Protein AF-A0A838QIJ1-F1 (afdb_monomer_lite)

Structure (mmCIF, N/CA/C/O backbone):
data_AF-A0A838QIJ1-F1
#
_entry.id   AF-A0A838QIJ1-F1
#
loop_
_atom_site.group_PDB
_atom_site.id
_atom_site.type_symbol
_atom_site.label_atom_id
_atom_site.label_alt_id
_atom_site.label_comp_id
_atom_site.label_asym_id
_atom_site.label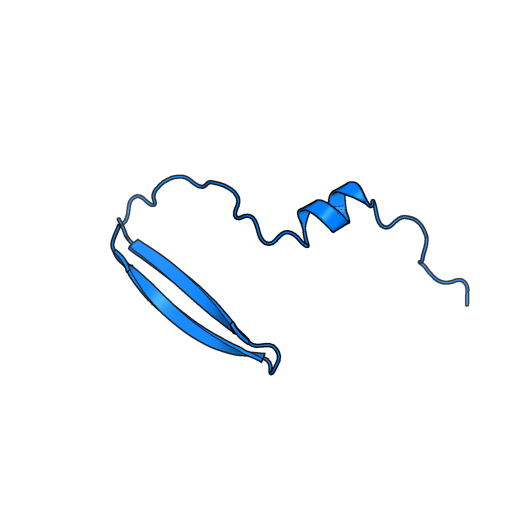_entity_id
_atom_site.label_seq_id
_atom_site.pdbx_PDB_ins_code
_atom_site.Cartn_x
_atom_site.Cartn_y
_atom_site.Cartn_z
_atom_site.occupancy
_atom_site.B_iso_or_equiv
_atom_site.auth_seq_id
_atom_site.auth_comp_id
_atom_site.auth_asym_id
_atom_site.auth_atom_id
_atom_site.pdbx_PDB_model_num
ATOM 1 N N . LYS A 1 1 ? 12.156 -4.390 -37.957 1.00 46.09 1 LYS A N 1
ATOM 2 C CA . LYS A 1 1 ? 11.774 -4.827 -36.590 1.00 46.09 1 LYS A CA 1
ATOM 3 C C . LYS A 1 1 ? 12.832 -4.322 -35.613 1.00 46.09 1 LYS A C 1
ATOM 5 O O . LYS A 1 1 ? 13.663 -5.086 -35.148 1.00 46.09 1 LYS A O 1
ATOM 10 N N . THR A 1 2 ? 12.853 -3.016 -35.386 1.00 45.88 2 THR A N 1
ATOM 11 C CA . THR A 1 2 ? 13.752 -2.339 -34.449 1.00 45.88 2 THR A CA 1
ATOM 12 C C . THR A 1 2 ? 12.977 -2.172 -33.152 1.00 45.88 2 THR A C 1
ATOM 14 O O . THR A 1 2 ? 11.963 -1.487 -33.096 1.00 45.88 2 THR A O 1
ATOM 17 N N . THR A 1 3 ? 13.385 -2.935 -32.150 1.00 46.06 3 THR A N 1
ATOM 18 C CA . THR A 1 3 ? 12.811 -2.970 -30.807 1.00 46.06 3 THR A CA 1
ATOM 19 C C . THR A 1 3 ? 12.798 -1.579 -30.175 1.00 46.06 3 THR A C 1
ATOM 21 O O . THR A 1 3 ? 13.858 -0.971 -30.040 1.00 46.06 3 THR A O 1
ATOM 24 N N . LEU A 1 4 ? 11.623 -1.131 -29.718 1.00 53.56 4 LEU A N 1
ATOM 25 C CA . LEU A 1 4 ? 11.428 -0.080 -28.708 1.00 53.56 4 LEU A CA 1
ATOM 26 C C . LEU A 1 4 ? 12.023 -0.550 -27.364 1.00 53.56 4 LEU A C 1
ATOM 28 O O . LEU A 1 4 ? 11.316 -0.874 -26.420 1.00 53.56 4 LEU A O 1
ATOM 32 N N . LYS A 1 5 ? 13.347 -0.700 -27.330 1.00 53.16 5 LYS A N 1
ATOM 33 C CA . LYS A 1 5 ? 14.168 -1.009 -26.149 1.00 53.16 5 LYS A CA 1
ATOM 34 C C . LYS A 1 5 ? 14.976 0.214 -25.698 1.00 53.16 5 LYS A C 1
ATOM 36 O O . LYS A 1 5 ? 15.842 0.088 -24.840 1.00 53.16 5 LYS A O 1
ATOM 41 N N . ALA A 1 6 ? 14.734 1.369 -26.315 1.00 60.44 6 ALA A N 1
ATOM 42 C CA . ALA A 1 6 ? 15.362 2.617 -25.932 1.00 60.44 6 ALA A CA 1
ATOM 43 C C . ALA A 1 6 ? 14.629 3.182 -24.706 1.00 60.44 6 ALA A C 1
ATOM 45 O O . ALA A 1 6 ? 13.426 3.419 -24.767 1.00 60.44 6 ALA A O 1
ATOM 46 N N . GLU A 1 7 ? 15.392 3.363 -23.626 1.00 63.25 7 GLU A N 1
ATOM 47 C CA . GLU A 1 7 ? 15.095 4.243 -22.487 1.00 63.25 7 GLU A CA 1
ATOM 48 C C . GLU A 1 7 ? 14.068 3.743 -21.459 1.00 63.25 7 GLU A C 1
ATOM 50 O O . GLU A 1 7 ? 13.135 4.447 -21.083 1.00 63.25 7 GLU A O 1
ATOM 55 N N . ILE A 1 8 ? 14.290 2.554 -20.885 1.00 66.06 8 ILE A N 1
ATOM 56 C CA . ILE A 1 8 ? 13.806 2.341 -19.512 1.00 66.06 8 ILE A CA 1
ATOM 57 C C . ILE A 1 8 ? 14.706 3.182 -18.603 1.00 66.06 8 ILE A C 1
ATOM 59 O O . ILE A 1 8 ? 15.882 2.865 -18.429 1.00 66.06 8 ILE A O 1
ATOM 63 N N . ASN A 1 9 ? 14.169 4.275 -18.060 1.00 78.44 9 ASN A N 1
ATOM 64 C CA . ASN A 1 9 ? 14.849 5.048 -17.027 1.00 78.44 9 ASN A CA 1
ATOM 65 C C . ASN A 1 9 ? 15.050 4.139 -15.802 1.00 78.44 9 ASN A C 1
ATOM 67 O O . ASN A 1 9 ? 14.083 3.672 -15.197 1.00 78.44 9 ASN A O 1
ATOM 71 N N . GLN A 1 10 ? 16.311 3.872 -15.470 1.00 80.62 10 GLN A N 1
ATOM 72 C CA . GLN A 1 10 ? 16.682 2.938 -14.415 1.00 80.62 10 GLN A CA 1
ATOM 73 C C . GLN A 1 10 ? 16.233 3.415 -13.025 1.00 80.62 10 GLN A C 1
ATOM 75 O O . GLN A 1 10 ? 15.736 2.607 -12.249 1.00 80.62 10 GLN A O 1
ATOM 80 N N . GLU A 1 11 ? 16.281 4.720 -12.758 1.00 80.00 11 GLU A N 1
ATOM 81 C CA . GLU A 1 11 ? 15.757 5.317 -11.523 1.00 80.00 11 GLU A CA 1
ATOM 82 C C . GLU A 1 11 ? 14.236 5.116 -11.416 1.00 80.00 11 GLU A C 1
ATOM 84 O O . GLU A 1 11 ? 13.716 4.726 -10.371 1.00 80.00 11 GLU A O 1
ATOM 89 N N . ALA A 1 12 ? 13.508 5.307 -12.521 1.00 80.31 12 ALA A N 1
ATOM 90 C CA . ALA A 1 12 ? 12.066 5.066 -12.558 1.00 80.31 12 ALA A CA 1
ATOM 91 C C . ALA A 1 12 ? 11.728 3.580 -12.341 1.00 80.31 12 ALA A C 1
ATOM 93 O O . ALA A 1 12 ? 10.773 3.261 -11.631 1.00 80.31 12 ALA A O 1
ATOM 94 N N . TRP A 1 13 ? 12.522 2.674 -12.919 1.00 80.56 13 TRP A N 1
ATOM 95 C CA . TRP A 1 13 ? 12.373 1.230 -12.740 1.00 80.56 13 TRP A CA 1
ATOM 96 C C . TRP A 1 13 ? 12.635 0.795 -11.293 1.00 80.56 13 TRP A C 1
ATOM 98 O O . TRP A 1 13 ? 11.815 0.088 -10.709 1.00 80.56 13 TRP A O 1
ATOM 108 N N . GLU A 1 14 ? 13.728 1.260 -10.689 1.00 82.81 14 GLU A N 1
ATOM 109 C CA . GLU A 1 14 ? 14.084 0.982 -9.291 1.00 82.81 14 GLU A CA 1
ATOM 110 C C . GLU A 1 14 ? 13.015 1.512 -8.321 1.00 82.81 14 GLU A C 1
ATOM 112 O O . GLU A 1 14 ? 12.663 0.853 -7.345 1.00 82.81 14 GLU A O 1
ATOM 117 N N . SER A 1 15 ? 12.416 2.662 -8.638 1.00 78.50 15 SER A N 1
ATOM 118 C CA . SER A 1 15 ? 11.333 3.266 -7.856 1.00 78.50 15 SER A CA 1
ATOM 119 C C . SER A 1 15 ? 9.999 2.504 -7.932 1.00 78.50 15 SER A C 1
ATOM 121 O O . SER A 1 15 ? 9.184 2.592 -7.007 1.00 78.50 15 SER A O 1
ATOM 123 N N . LEU A 1 16 ? 9.752 1.790 -9.038 1.00 82.06 16 LEU A N 1
ATOM 124 C CA . LEU A 1 16 ? 8.566 0.952 -9.258 1.00 82.06 16 LEU A CA 1
ATOM 125 C C . LEU A 1 16 ? 8.737 -0.455 -8.678 1.00 82.06 16 LEU A C 1
ATOM 127 O O . LEU A 1 16 ? 7.764 -1.042 -8.210 1.00 82.06 16 LEU A O 1
ATOM 131 N N . HIS A 1 17 ? 9.957 -0.993 -8.705 1.0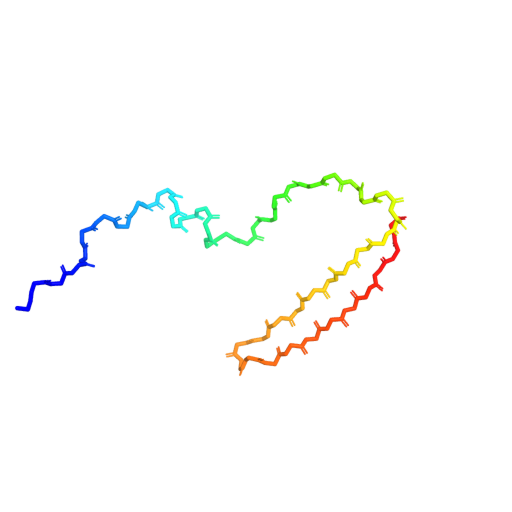0 82.81 17 HIS A N 1
ATOM 132 C CA . HIS A 1 17 ? 10.279 -2.342 -8.242 1.00 82.81 17 HIS A CA 1
ATOM 133 C C . HIS A 1 17 ? 10.907 -2.342 -6.840 1.00 82.81 17 HIS A C 1
ATOM 135 O O . HIS A 1 17 ? 11.897 -3.025 -6.587 1.00 82.81 17 HIS A O 1
ATOM 141 N N . SER A 1 18 ? 10.332 -1.551 -5.931 1.00 84.62 18 SER A N 1
ATOM 142 C CA . SER A 1 18 ? 10.753 -1.462 -4.532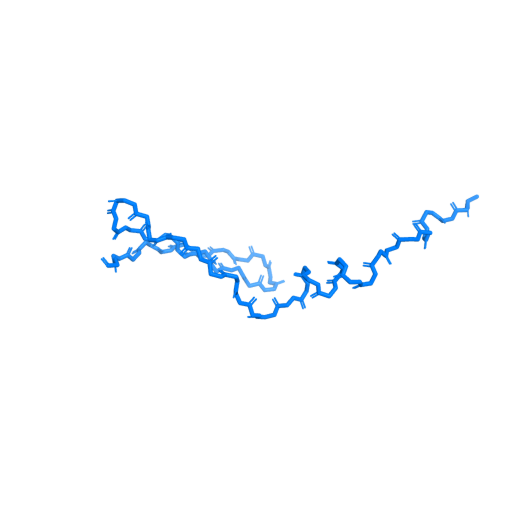 1.00 84.62 18 SER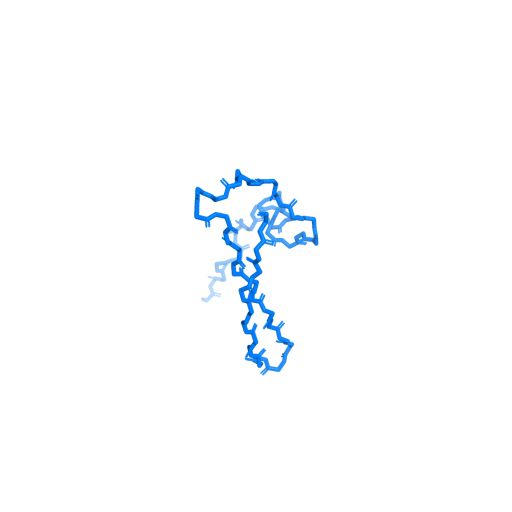 A CA 1
ATOM 143 C C . SER A 1 18 ? 9.778 -2.203 -3.615 1.00 84.62 18 SER A C 1
ATOM 145 O O . SER A 1 18 ? 8.563 -2.153 -3.803 1.00 84.62 18 SER A O 1
ATOM 147 N N . ASP A 1 19 ? 10.318 -2.866 -2.596 1.00 87.69 19 ASP A N 1
ATOM 148 C CA . ASP A 1 19 ? 9.584 -3.468 -1.478 1.00 87.69 19 ASP A CA 1
ATOM 149 C C . ASP A 1 19 ? 9.253 -2.453 -0.368 1.00 87.69 19 ASP A C 1
ATOM 151 O O . ASP A 1 19 ? 8.470 -2.737 0.541 1.00 87.69 19 ASP A O 1
ATOM 155 N N . THR A 1 20 ? 9.825 -1.250 -0.449 1.00 88.88 20 THR A N 1
ATOM 156 C CA . THR A 1 20 ? 9.629 -0.189 0.530 1.00 88.88 20 THR A CA 1
ATOM 157 C C . THR A 1 20 ? 8.408 0.647 0.158 1.00 88.88 20 THR A C 1
ATOM 159 O O . THR A 1 20 ? 8.356 1.313 -0.877 1.00 88.88 20 THR A O 1
ATOM 162 N N . SER A 1 21 ? 7.403 0.649 1.034 1.00 86.69 21 SER A N 1
ATOM 163 C CA . SER A 1 21 ? 6.197 1.456 0.850 1.00 86.69 21 SER A CA 1
ATOM 164 C C . SER A 1 21 ? 6.488 2.954 0.951 1.00 86.69 21 SER A C 1
ATOM 166 O O . SER A 1 21 ? 7.253 3.388 1.814 1.00 86.69 21 SER A O 1
ATOM 168 N N . ARG A 1 22 ? 5.787 3.761 0.151 1.00 88.44 22 ARG A N 1
ATOM 169 C CA . ARG A 1 22 ? 5.798 5.222 0.293 1.00 88.44 22 ARG A CA 1
ATOM 170 C C . ARG A 1 22 ? 4.809 5.655 1.380 1.00 88.44 22 ARG A C 1
ATOM 172 O O . ARG A 1 22 ? 3.706 5.106 1.428 1.00 88.44 22 ARG A O 1
ATOM 179 N N . PRO A 1 23 ? 5.169 6.624 2.238 1.00 90.69 23 PRO A N 1
ATOM 180 C CA . PRO A 1 23 ? 4.245 7.153 3.231 1.00 90.69 23 PRO A CA 1
ATOM 181 C C . PRO A 1 23 ? 3.047 7.821 2.547 1.00 90.69 23 PRO A C 1
ATOM 183 O O . PRO A 1 23 ? 3.177 8.415 1.477 1.00 90.69 23 PRO A O 1
ATOM 186 N N . PHE A 1 24 ? 1.884 7.728 3.181 1.00 89.19 24 PHE A N 1
ATOM 187 C CA . PHE A 1 24 ? 0.652 8.378 2.751 1.00 89.19 24 PHE A CA 1
ATOM 188 C C . PHE A 1 24 ? -0.122 8.860 3.977 1.00 89.19 24 PHE A C 1
ATOM 190 O O . PHE A 1 24 ? -0.015 8.277 5.062 1.00 89.19 24 PHE A O 1
ATOM 197 N N . ASP A 1 25 ? -0.893 9.931 3.807 1.00 92.62 25 ASP A N 1
ATOM 198 C CA . ASP A 1 25 ? -1.667 10.504 4.901 1.00 92.62 25 ASP A CA 1
ATOM 199 C C . ASP A 1 25 ? -2.758 9.550 5.380 1.00 92.62 25 AS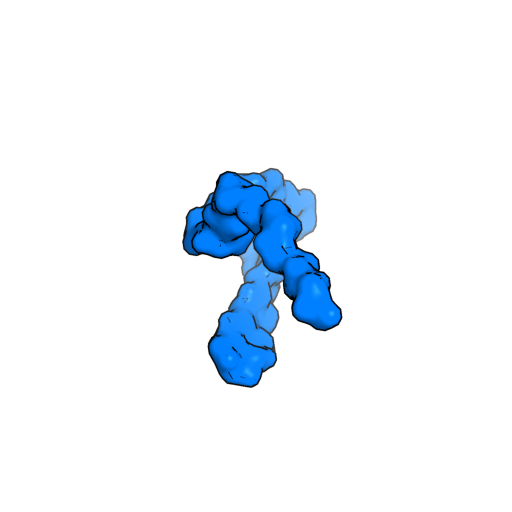P A C 1
ATOM 201 O O . ASP A 1 25 ? -3.341 8.771 4.618 1.00 92.62 25 ASP A O 1
ATOM 205 N N . LYS A 1 26 ? -3.077 9.636 6.673 1.00 90.62 26 LYS A N 1
ATOM 206 C CA . LYS A 1 26 ? -4.143 8.820 7.248 1.00 90.62 26 LYS A CA 1
ATOM 207 C C . LYS A 1 26 ? -5.485 9.183 6.596 1.00 90.62 26 LYS A C 1
ATOM 209 O O . LYS A 1 26 ? -5.851 10.360 6.572 1.00 90.62 26 LYS A O 1
ATOM 214 N N . PRO A 1 27 ? -6.259 8.195 6.115 1.00 93.00 27 PRO A N 1
ATOM 215 C CA . PRO A 1 27 ? -7.545 8.465 5.492 1.00 93.00 27 PRO A CA 1
ATOM 216 C C . PRO A 1 27 ? -8.537 9.013 6.519 1.00 93.00 27 PRO A C 1
ATOM 218 O O . PRO A 1 27 ? -8.675 8.467 7.614 1.00 93.00 27 PRO A O 1
ATOM 221 N N . MET A 1 28 ? -9.305 10.037 6.136 1.00 94.38 28 MET A N 1
ATOM 222 C CA . MET A 1 28 ? -10.307 10.672 7.011 1.00 94.38 28 MET A CA 1
ATOM 223 C C . MET A 1 28 ? -11.364 9.692 7.542 1.00 94.38 28 MET A C 1
ATOM 225 O O . ME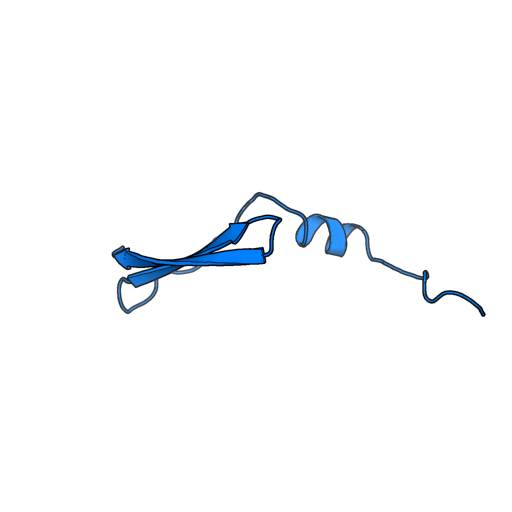T A 1 28 ? -11.929 9.896 8.610 1.00 94.38 28 MET A O 1
ATOM 229 N N . SER A 1 29 ? -11.634 8.613 6.802 1.00 93.62 29 SER A N 1
ATOM 230 C CA . SER A 1 29 ? -12.592 7.578 7.198 1.00 93.62 29 SER A CA 1
ATOM 231 C C . SER A 1 29 ? -12.075 6.638 8.296 1.00 93.62 29 SER A C 1
ATOM 233 O O . SER A 1 29 ? -12.847 5.810 8.784 1.00 93.62 29 SER A O 1
ATOM 235 N N . GLY A 1 30 ? -10.782 6.710 8.642 1.00 93.94 30 GLY A N 1
ATOM 236 C CA . GLY A 1 30 ? -10.127 5.813 9.596 1.00 93.94 30 GLY A CA 1
ATOM 237 C C . GLY A 1 30 ? -10.077 4.355 9.135 1.00 93.94 30 GLY A C 1
ATOM 238 O O . GLY A 1 30 ? -9.989 3.456 9.967 1.00 93.94 30 GLY A O 1
ATOM 239 N N . ARG A 1 31 ? -10.198 4.087 7.828 1.00 94.62 31 ARG A N 1
ATOM 240 C CA . ARG A 1 31 ? -10.178 2.733 7.257 1.00 94.62 31 ARG A CA 1
ATOM 241 C C . ARG A 1 31 ? -9.162 2.622 6.126 1.00 94.62 31 ARG A C 1
ATOM 243 O O . ARG A 1 31 ? -9.094 3.508 5.280 1.00 94.62 31 ARG A O 1
ATOM 250 N N . ILE A 1 32 ? -8.429 1.513 6.086 1.00 93.94 32 ILE A N 1
ATOM 251 C CA . ILE A 1 32 ? -7.469 1.165 5.030 1.00 93.94 32 ILE A CA 1
ATOM 252 C C . ILE A 1 32 ? -7.899 -0.151 4.389 1.00 93.94 32 ILE A C 1
ATOM 254 O O . ILE A 1 32 ? -8.095 -1.143 5.084 1.00 93.94 32 ILE A O 1
ATOM 258 N N . ALA A 1 33 ? -8.016 -0.177 3.063 1.00 94.62 33 ALA A N 1
ATOM 259 C CA . ALA A 1 33 ? -8.152 -1.419 2.313 1.00 94.62 33 ALA A CA 1
ATOM 260 C C . ALA A 1 33 ? -6.759 -1.943 1.947 1.00 94.62 33 ALA A C 1
ATOM 262 O O . ALA A 1 33 ? -5.984 -1.248 1.296 1.00 94.62 33 ALA A O 1
ATOM 263 N N . VAL A 1 34 ? -6.450 -3.168 2.355 1.00 94.31 34 VAL A N 1
ATOM 264 C CA . VAL A 1 34 ? -5.230 -3.878 1.970 1.00 94.31 34 VAL A CA 1
ATOM 265 C C . VAL A 1 34 ? -5.606 -4.907 0.916 1.00 94.31 34 VAL A C 1
ATOM 267 O O . VAL A 1 34 ? -6.492 -5.734 1.143 1.00 94.31 34 VAL A O 1
ATOM 270 N N . LYS A 1 35 ? -4.935 -4.846 -0.233 1.00 94.94 35 LYS A N 1
ATOM 271 C CA . LYS A 1 35 ? -5.072 -5.803 -1.330 1.00 94.94 35 LYS A CA 1
ATOM 272 C C . LYS A 1 35 ? -3.784 -6.614 -1.423 1.00 94.94 35 LYS A C 1
ATOM 274 O O . LYS A 1 35 ? -2.706 -6.038 -1.521 1.00 94.94 35 LYS A O 1
ATOM 279 N N . VAL A 1 36 ? -3.902 -7.933 -1.367 1.00 95.12 36 VAL A N 1
ATOM 280 C CA . VAL A 1 36 ? -2.795 -8.879 -1.513 1.00 95.12 36 VAL A CA 1
ATOM 281 C C . VAL A 1 36 ? -3.025 -9.652 -2.798 1.00 95.12 36 VAL A C 1
ATOM 283 O O . VAL A 1 36 ? -4.130 -10.140 -3.022 1.00 95.12 36 VAL A O 1
ATOM 286 N N . ILE A 1 37 ? -1.997 -9.744 -3.632 1.00 94.62 37 ILE A N 1
ATOM 287 C CA . ILE A 1 37 ? -2.033 -10.483 -4.893 1.00 94.62 37 ILE A CA 1
ATOM 288 C C . ILE A 1 37 ? -0.847 -11.439 -4.885 1.00 94.62 37 ILE A C 1
ATOM 290 O O . ILE A 1 37 ? 0.272 -11.021 -4.583 1.00 94.62 37 ILE A O 1
ATOM 294 N N . ASN A 1 38 ? -1.085 -12.718 -5.160 1.00 94.44 38 ASN A N 1
ATOM 295 C CA . ASN A 1 38 ? -0.008 -13.696 -5.267 1.00 94.44 38 ASN A CA 1
ATOM 296 C C . ASN A 1 38 ? 0.520 -13.792 -6.714 1.00 94.44 38 ASN A C 1
ATOM 298 O O . ASN A 1 38 ? -0.010 -13.196 -7.648 1.00 94.44 38 ASN A O 1
ATOM 302 N N . HIS A 1 39 ? 1.573 -14.579 -6.909 1.00 92.88 39 HIS A N 1
ATOM 303 C CA . HIS A 1 39 ? 2.198 -14.792 -8.217 1.00 92.88 39 HIS A CA 1
ATOM 304 C C . HIS A 1 39 ? 1.343 -15.613 -9.204 1.00 92.88 39 HIS A C 1
ATOM 306 O O . HIS A 1 39 ? 1.654 -15.631 -10.391 1.00 92.88 39 HIS A O 1
ATOM 312 N N . LEU A 1 40 ? 0.293 -16.295 -8.732 1.00 95.25 40 LEU A N 1
ATOM 313 C CA . LEU A 1 40 ? -0.684 -16.998 -9.573 1.00 95.25 40 LEU A CA 1
ATOM 314 C C . LEU A 1 40 ? -1.793 -16.057 -10.072 1.00 95.25 40 LEU A C 1
ATOM 316 O O . LEU A 1 40 ? -2.559 -16.430 -10.956 1.00 95.25 40 LEU A O 1
ATOM 320 N N . GLY A 1 41 ? -1.858 -14.837 -9.530 1.00 91.75 41 GLY A N 1
ATOM 321 C CA . GLY A 1 41 ? -2.896 -13.856 -9.825 1.00 91.75 41 GLY A CA 1
ATOM 322 C C . GLY A 1 41 ? -4.106 -13.930 -8.894 1.00 91.75 41 GLY A C 1
ATOM 323 O O . GLY A 1 41 ? -5.072 -13.207 -9.126 1.00 91.75 41 GLY A O 1
ATOM 324 N N . ASP A 1 42 ? -4.071 -14.751 -7.839 1.00 96.81 42 ASP A N 1
ATOM 325 C CA . ASP A 1 42 ? -5.131 -14.742 -6.831 1.00 96.81 42 ASP A CA 1
ATOM 326 C C . ASP A 1 42 ? -5.071 -13.443 -6.034 1.00 96.81 42 ASP A C 1
ATOM 328 O O . ASP A 1 42 ? -4.005 -13.036 -5.559 1.00 96.81 42 ASP A O 1
ATOM 332 N N . GLU A 1 43 ? -6.233 -12.826 -5.836 1.00 96.75 43 GLU A N 1
ATOM 333 C CA . GLU A 1 43 ? -6.364 -11.581 -5.093 1.00 96.75 43 GLU A CA 1
ATOM 334 C C . GLU A 1 43 ? -7.208 -11.779 -3.829 1.00 96.75 43 GLU A C 1
ATOM 336 O O . GLU A 1 43 ? -8.293 -12.359 -3.859 1.00 96.75 43 GLU A O 1
ATOM 341 N N . VAL A 1 44 ? -6.741 -11.228 -2.709 1.00 96.81 44 VAL A N 1
ATOM 342 C CA . VAL A 1 44 ? -7.500 -11.117 -1.459 1.00 96.81 44 VAL A CA 1
ATOM 343 C C . VAL A 1 44 ? -7.516 -9.658 -1.025 1.00 96.81 44 VAL A C 1
ATOM 345 O O . VAL A 1 44 ? -6.489 -8.981 -1.037 1.00 96.81 44 VAL A O 1
ATOM 348 N N . MET A 1 45 ? -8.679 -9.162 -0.606 1.00 97.25 45 MET A N 1
ATOM 349 C CA . MET A 1 45 ? -8.830 -7.813 -0.060 1.00 97.25 45 MET A CA 1
ATOM 350 C C . MET A 1 45 ? -9.378 -7.871 1.366 1.00 97.25 45 MET A C 1
ATOM 352 O O . MET A 1 45 ? -10.322 -8.609 1.649 1.00 97.25 45 MET A O 1
ATOM 356 N N . LYS A 1 46 ? -8.827 -7.044 2.260 1.00 96.88 46 LYS A N 1
ATOM 357 C CA . LYS A 1 46 ? -9.353 -6.849 3.614 1.00 96.88 46 LYS A CA 1
ATOM 358 C C . LYS A 1 46 ? -9.300 -5.385 4.027 1.00 96.88 46 LYS A C 1
ATOM 360 O O . LYS A 1 46 ? -8.312 -4.700 3.787 1.00 96.88 46 LYS A O 1
ATOM 365 N N . VAL A 1 47 ? -10.361 -4.912 4.676 1.00 94.56 47 VAL A N 1
ATOM 366 C CA . VAL A 1 47 ? -10.421 -3.560 5.241 1.00 94.56 47 VAL A CA 1
ATOM 367 C C . VAL A 1 47 ? -10.036 -3.602 6.719 1.00 94.56 47 VAL A C 1
ATOM 369 O O . VAL A 1 47 ? -10.560 -4.412 7.482 1.00 94.56 47 VAL A O 1
ATOM 372 N N . PHE A 1 48 ? -9.136 -2.709 7.115 1.00 93.88 48 PHE A N 1
ATOM 373 C CA . PHE A 1 48 ? -8.658 -2.498 8.477 1.00 93.88 48 PHE A CA 1
ATOM 374 C C . PHE A 1 48 ? -9.060 -1.109 8.966 1.00 93.88 48 PHE A C 1
ATOM 376 O O . PHE A 1 48 ? -9.262 -0.198 8.164 1.00 93.88 48 PHE A O 1
ATOM 383 N N . ARG A 1 49 ? -9.175 -0.942 10.284 1.00 92.62 49 ARG A N 1
ATOM 384 C CA . ARG A 1 49 ? -9.393 0.358 10.929 1.00 92.62 49 ARG A CA 1
ATOM 385 C C . ARG A 1 49 ? -8.061 0.879 11.478 1.00 92.62 49 ARG A C 1
ATOM 387 O O . ARG A 1 49 ? -7.275 0.070 11.965 1.00 92.62 49 ARG A O 1
ATOM 394 N N . VAL A 1 50 ? -7.830 2.186 11.365 1.00 85.06 50 VAL A N 1
ATOM 395 C CA . VAL A 1 50 ? -6.595 2.898 11.759 1.00 85.06 50 VAL A CA 1
ATOM 396 C C . VAL A 1 50 ? -6.837 3.774 12.975 1.00 85.06 50 VAL A C 1
ATOM 398 O O . VAL A 1 50 ? -7.979 4.274 13.100 1.00 85.06 50 VAL A O 1
#

pLDDT: mean 84.44, std 14.52, range [45.88, 97.25]

Radius of gyration: 16.98 Å; chains: 1; bounding box: 29×28×48 Å

Foldseek 3Di:
DDDPPPDPPVVVVCVVPDPDDDDDDQDPVQKDKDWDADPVGDIDIDIDGD

Secondary structure (DSSP, 8-state):
-----S---HHHHHHHS-SSPPP-PPPTTSEEEEEEE-TT--EEEEEEE-

Sequence (50 aa):
KTTLKAEINQEAWESLHSDTSRPFDKPMSGRIAVKVINHLGDEVMKVFRV